Protein AF-K1SR88-F1 (afdb_monomer_lite)

InterPro domains:
  IPR001387 Cro/C1-type, helix-turn-helix domain [PF01381] (21-76)
  IPR001387 Cro/C1-type, helix-turn-helix domain [PS50943] (21-77)
  IPR001387 Cro/C1-type, helix-turn-helix domain [SM00530] (20-77)
  IPR001387 Cro/C1-type, helix-turn-helix domain [cd00093] (20-77)
  IPR010982 Lambda repressor-like, DNA-binding domain superfamily [G3DSA:1.10.260.40] (19-114)
  IPR010982 Lambda repressor-like, DNA-binding domain superfamily [SSF47413] (19-77)

Secondary structure (DSSP, 8-state):
----GGGBPPTTTHHHHHHHHHHHHHHTT--HHHHHHHTTTSS-HHHHHHHHTTSSPPBHHHHHHHHHHTT--HHHHHTS---HHHHHHHHHHHHHHHHHHHHS------------

Structure (mmCIF, N/CA/C/O backbone):
data_AF-K1SR88-F1
#
_entry.id   AF-K1SR88-F1
#
loop_
_atom_site.group_PDB
_atom_site.id
_atom_site.type_symbol
_atom_site.label_atom_id
_atom_site.label_alt_id
_atom_site.label_comp_id
_atom_site.label_asym_id
_atom_site.label_entity_id
_atom_site.label_seq_id
_atom_site.pdbx_PDB_ins_code
_atom_site.Cartn_x
_atom_site.Cartn_y
_atom_site.Cartn_z
_atom_site.occupancy
_atom_site.B_iso_or_equiv
_atom_site.auth_seq_id
_atom_site.auth_comp_id
_atom_site.auth_asym_id
_atom_site.auth_atom_id
_atom_site.pdbx_PDB_model_num
ATOM 1 N N . MET A 1 1 ? 14.318 15.497 2.032 1.00 41.75 1 MET A N 1
ATOM 2 C CA . MET A 1 1 ? 12.883 15.746 2.294 1.00 41.75 1 MET A CA 1
ATOM 3 C C . MET A 1 1 ? 12.485 14.915 3.514 1.00 41.75 1 MET A C 1
ATOM 5 O O . MET A 1 1 ? 12.510 13.696 3.427 1.00 41.75 1 MET A O 1
ATOM 9 N N . ARG A 1 2 ? 12.284 15.541 4.686 1.00 39.94 2 ARG A N 1
ATOM 10 C CA . ARG A 1 2 ? 11.869 14.852 5.926 1.00 39.94 2 ARG A CA 1
ATOM 11 C C . ARG A 1 2 ? 10.350 14.671 5.868 1.00 39.94 2 ARG A C 1
ATOM 13 O O . ARG A 1 2 ? 9.636 15.659 5.998 1.00 39.94 2 ARG A O 1
ATOM 20 N N . THR A 1 3 ? 9.866 13.451 5.653 1.00 47.28 3 THR A N 1
ATOM 21 C CA . THR A 1 3 ? 8.448 13.113 5.861 1.00 47.28 3 THR A CA 1
ATOM 22 C C . THR A 1 3 ? 8.110 13.366 7.329 1.00 47.28 3 THR A C 1
ATOM 24 O O . THR A 1 3 ? 8.827 12.892 8.216 1.00 47.28 3 THR A O 1
ATOM 27 N N . ARG A 1 4 ? 7.084 14.178 7.606 1.00 52.19 4 ARG A N 1
ATOM 28 C CA . ARG A 1 4 ? 6.694 14.496 8.986 1.00 52.19 4 ARG A CA 1
ATOM 29 C C . ARG A 1 4 ? 6.106 13.235 9.627 1.00 52.19 4 ARG A C 1
ATOM 31 O O . ARG A 1 4 ? 5.385 12.482 8.982 1.00 52.19 4 ARG A O 1
ATOM 38 N N . LYS A 1 5 ? 6.391 13.010 10.915 1.00 51.53 5 LYS A N 1
ATOM 39 C CA . LYS A 1 5 ? 5.950 11.828 11.691 1.00 51.53 5 LYS A CA 1
ATOM 40 C C . LYS A 1 5 ? 4.421 11.607 11.658 1.00 51.53 5 LYS A C 1
ATOM 42 O O . LYS A 1 5 ? 3.969 10.494 11.869 1.00 51.53 5 LYS A O 1
ATOM 47 N N . GLN A 1 6 ? 3.648 12.649 11.334 1.00 54.72 6 GLN A N 1
ATOM 48 C CA . GLN A 1 6 ? 2.185 12.639 11.186 1.00 54.72 6 GLN A CA 1
ATOM 49 C C . GLN A 1 6 ? 1.659 11.917 9.929 1.00 54.72 6 GLN A C 1
ATOM 51 O O . GLN A 1 6 ? 0.446 11.802 9.770 1.00 54.72 6 GLN A O 1
ATOM 56 N N . GLU A 1 7 ? 2.518 11.437 9.025 1.00 67.06 7 GLU A N 1
ATOM 57 C CA . GLU A 1 7 ? 2.109 10.828 7.745 1.00 67.06 7 GLU A CA 1
ATOM 58 C C . GLU A 1 7 ? 2.323 9.310 7.672 1.00 67.06 7 GLU A C 1
ATOM 60 O O . GLU A 1 7 ? 2.125 8.715 6.617 1.00 67.06 7 GLU A O 1
ATOM 65 N N . LEU A 1 8 ? 2.694 8.676 8.784 1.00 80.25 8 LEU A N 1
ATOM 66 C CA . LEU A 1 8 ? 2.945 7.237 8.868 1.00 80.25 8 LEU A CA 1
ATOM 67 C C . LEU A 1 8 ? 1.702 6.479 9.343 1.00 80.25 8 LEU A C 1
ATOM 69 O O . LEU A 1 8 ? 0.954 6.994 10.172 1.00 80.25 8 LEU A O 1
ATOM 73 N N . VAL A 1 9 ? 1.526 5.267 8.824 1.00 79.50 9 VAL A N 1
ATOM 74 C CA . VAL A 1 9 ? 0.544 4.280 9.287 1.00 79.50 9 VAL A CA 1
ATOM 75 C C . VAL A 1 9 ? 0.860 3.895 10.737 1.00 79.50 9 VAL A C 1
ATOM 77 O O . VAL A 1 9 ? 2.035 3.715 11.076 1.00 79.50 9 VAL A O 1
ATOM 80 N N . SER A 1 10 ? -0.175 3.805 11.577 1.00 78.06 10 SER A N 1
ATOM 81 C CA . SER A 1 10 ? -0.072 3.376 12.978 1.00 78.06 10 SER A CA 1
ATOM 82 C C . SER A 1 10 ? 0.458 1.945 13.084 1.00 78.06 10 SER A C 1
ATOM 84 O O . SER A 1 10 ? 0.251 1.136 12.178 1.00 78.06 10 SER A O 1
ATOM 86 N N . ASP A 1 11 ? 1.119 1.606 14.194 1.00 79.56 11 ASP A N 1
ATOM 87 C CA . ASP A 1 11 ? 1.628 0.245 14.406 1.00 79.56 11 ASP A CA 1
ATOM 88 C C . ASP A 1 11 ? 0.494 -0.805 14.459 1.00 79.56 11 ASP A C 1
ATOM 90 O O . ASP A 1 11 ? 0.722 -1.939 14.044 1.00 79.56 11 ASP A O 1
ATOM 94 N N . ASP A 1 12 ? -0.732 -0.422 14.835 1.00 78.19 12 ASP A N 1
ATOM 95 C CA . ASP A 1 12 ? -1.923 -1.289 14.810 1.00 78.19 12 ASP A CA 1
ATOM 96 C C . ASP A 1 12 ? -2.390 -1.650 13.389 1.00 78.19 12 ASP A C 1
ATOM 98 O O . ASP A 1 12 ? -2.763 -2.789 13.114 1.00 78.19 12 ASP A O 1
ATOM 102 N N . LEU A 1 13 ? -2.311 -0.705 12.447 1.00 78.94 13 LEU A N 1
ATOM 103 C CA . LEU A 1 13 ? -2.718 -0.901 11.046 1.00 78.94 13 LEU A CA 1
ATOM 104 C C . LEU A 1 13 ? -1.621 -1.542 10.192 1.00 78.94 13 LEU A C 1
ATOM 106 O O . LEU A 1 13 ? -1.870 -2.108 9.127 1.00 78.94 13 LEU A O 1
ATOM 110 N N . LYS A 1 14 ? -0.382 -1.455 10.660 1.00 83.50 14 LYS A N 1
ATOM 111 C CA . LYS A 1 14 ? 0.811 -1.981 10.006 1.00 83.50 14 LYS A CA 1
ATOM 112 C C . LYS A 1 14 ? 0.713 -3.455 9.583 1.00 83.50 14 LYS A C 1
ATOM 114 O O . LYS A 1 14 ? 1.019 -3.703 8.415 1.00 83.50 14 LYS A O 1
ATOM 119 N N . PRO A 1 15 ? 0.300 -4.419 10.439 1.00 83.56 15 PRO A N 1
ATOM 120 C CA . PRO A 1 15 ? 0.170 -5.823 10.037 1.00 83.56 15 PRO A CA 1
ATOM 121 C C . PRO A 1 15 ? -0.848 -6.032 8.906 1.00 83.56 15 PRO A C 1
ATOM 123 O O . PRO A 1 15 ? -0.646 -6.873 8.031 1.00 83.56 15 PRO A O 1
ATOM 126 N N . PHE A 1 16 ? -1.917 -5.238 8.877 1.00 83.38 16 PHE A N 1
ATOM 127 C CA . PHE A 1 16 ? -2.933 -5.319 7.828 1.00 83.38 16 PHE A CA 1
ATOM 128 C C . PHE A 1 16 ? -2.419 -4.738 6.519 1.00 83.38 16 PHE A C 1
ATOM 130 O O . PHE A 1 16 ? -2.484 -5.386 5.478 1.00 83.38 16 PHE A O 1
ATOM 137 N N . VAL A 1 17 ? -1.819 -3.548 6.576 1.00 83.38 17 VAL A N 1
ATOM 138 C CA . VAL A 1 17 ? -1.243 -2.894 5.400 1.00 83.38 17 VAL A CA 1
ATOM 139 C C . VAL A 1 17 ? -0.136 -3.748 4.779 1.00 83.38 17 VAL A C 1
ATOM 141 O O . VAL A 1 17 ? -0.097 -3.896 3.558 1.00 83.38 17 VAL A O 1
ATOM 144 N N . CYS A 1 18 ? 0.755 -4.340 5.582 1.00 87.44 18 CYS A N 1
ATOM 145 C CA . CYS A 1 18 ? 1.791 -5.216 5.038 1.00 87.44 18 CYS A CA 1
ATOM 146 C C . CYS A 1 18 ? 1.203 -6.495 4.425 1.00 87.44 18 CYS A C 1
ATOM 148 O O . CYS A 1 18 ? 1.680 -6.928 3.375 1.00 87.44 18 CYS A O 1
ATOM 150 N N . GLY A 1 19 ? 0.145 -7.050 5.031 1.00 86.06 19 GLY A N 1
ATOM 151 C CA . GLY A 1 19 ? -0.610 -8.176 4.484 1.00 86.06 19 GLY A CA 1
ATOM 152 C C . GLY A 1 19 ? -1.214 -7.854 3.119 1.00 86.06 19 GLY A C 1
ATOM 153 O O . GLY A 1 19 ? -0.969 -8.583 2.164 1.00 86.06 19 GLY A O 1
ATOM 154 N N . ILE A 1 20 ? -1.894 -6.710 2.999 1.00 85.62 20 ILE A N 1
ATOM 155 C CA . ILE A 1 20 ? -2.485 -6.231 1.742 1.00 85.62 20 ILE A CA 1
ATOM 156 C C . ILE A 1 20 ? -1.408 -6.060 0.670 1.00 85.62 20 ILE A C 1
ATOM 158 O O . ILE A 1 20 ? -1.539 -6.595 -0.426 1.00 85.62 20 ILE A O 1
ATOM 162 N N . ILE A 1 21 ? -0.307 -5.358 0.961 1.00 84.56 21 ILE A N 1
ATOM 163 C CA . ILE A 1 21 ? 0.758 -5.149 -0.036 1.00 84.56 21 ILE A CA 1
ATOM 164 C C . ILE A 1 21 ? 1.281 -6.491 -0.554 1.00 84.56 21 ILE A C 1
ATOM 166 O O . ILE A 1 21 ? 1.455 -6.650 -1.763 1.00 84.56 21 ILE A O 1
ATOM 170 N N . LYS A 1 22 ? 1.509 -7.450 0.348 1.00 87.19 22 LYS A N 1
ATOM 171 C CA . LYS A 1 22 ? 2.002 -8.776 -0.01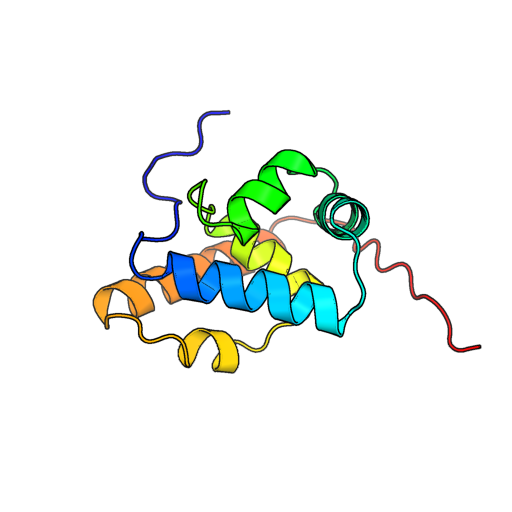1 1.00 87.19 22 LYS A CA 1
ATOM 172 C C . LYS A 1 22 ? 0.978 -9.553 -0.841 1.00 87.19 22 LYS A C 1
ATOM 174 O O . LYS A 1 22 ? 1.324 -10.026 -1.919 1.00 87.19 22 LYS A O 1
ATOM 179 N N . GLU A 1 23 ? -0.269 -9.627 -0.384 1.00 88.06 23 GLU A N 1
ATOM 180 C CA . GLU A 1 23 ? -1.346 -10.352 -1.063 1.00 88.06 23 GLU A CA 1
ATOM 181 C C . GLU A 1 23 ? -1.566 -9.817 -2.480 1.00 88.06 23 GLU A C 1
ATOM 183 O O . GLU A 1 23 ? -1.595 -10.581 -3.443 1.00 88.06 23 GLU A O 1
ATOM 188 N N . TYR A 1 24 ? -1.638 -8.496 -2.638 1.00 85.88 24 TYR A N 1
ATOM 189 C CA . TYR A 1 24 ? -1.809 -7.869 -3.944 1.00 85.88 24 TYR A CA 1
ATOM 190 C C . TYR A 1 24 ? -0.571 -8.033 -4.830 1.00 85.88 24 TYR A C 1
ATOM 192 O O . TYR A 1 24 ? -0.702 -8.285 -6.030 1.00 85.88 24 TYR A O 1
ATOM 200 N N . ARG A 1 25 ? 0.639 -7.969 -4.261 1.00 85.50 25 ARG A N 1
ATOM 201 C CA . ARG A 1 25 ? 1.873 -8.245 -5.004 1.00 85.50 25 ARG A CA 1
ATOM 202 C C . ARG A 1 25 ? 1.893 -9.674 -5.546 1.00 85.50 25 ARG A C 1
ATOM 204 O O . ARG A 1 25 ? 2.252 -9.863 -6.707 1.00 85.50 25 ARG A O 1
ATOM 211 N N . GLU A 1 26 ? 1.504 -10.654 -4.734 1.00 86.25 26 GLU A N 1
ATOM 212 C CA . GLU A 1 26 ? 1.405 -12.062 -5.137 1.00 86.25 26 GLU A CA 1
ATOM 213 C C . GLU A 1 26 ? 0.283 -12.264 -6.165 1.00 86.25 26 GLU A C 1
ATOM 215 O O . GLU A 1 26 ? 0.505 -12.890 -7.200 1.00 86.25 26 GLU A O 1
ATOM 220 N N . LYS A 1 27 ? -0.882 -11.639 -5.958 1.00 87.12 27 LYS A N 1
ATOM 221 C CA . LYS A 1 27 ? -2.043 -11.713 -6.858 1.00 87.12 27 LYS A CA 1
ATOM 222 C C . LYS A 1 27 ? -1.755 -11.177 -8.260 1.00 87.12 27 LYS A C 1
ATOM 224 O O . LYS A 1 27 ? -2.174 -11.780 -9.243 1.00 87.12 27 LYS A O 1
ATOM 229 N N . TYR A 1 28 ? -1.037 -10.061 -8.361 1.00 83.44 28 TYR A N 1
ATOM 230 C CA . TYR A 1 28 ? -0.636 -9.478 -9.645 1.00 83.44 28 TYR A CA 1
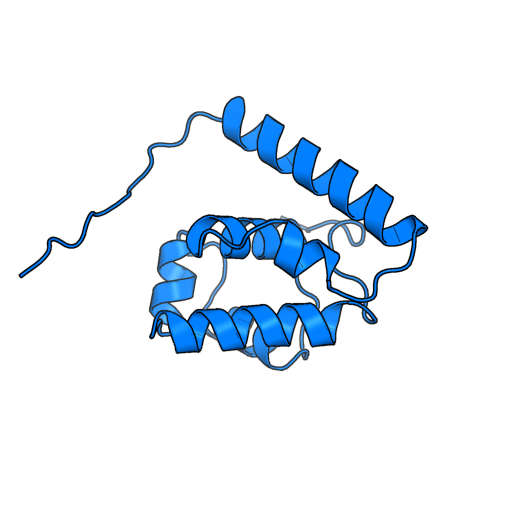ATOM 231 C C . TYR A 1 28 ? 0.715 -10.006 -10.155 1.00 83.44 28 TYR A C 1
ATOM 233 O O . TYR A 1 28 ? 1.168 -9.599 -11.225 1.00 83.44 28 TYR A O 1
ATOM 241 N N . ASN A 1 29 ? 1.359 -10.912 -9.413 1.00 86.56 29 ASN A N 1
ATOM 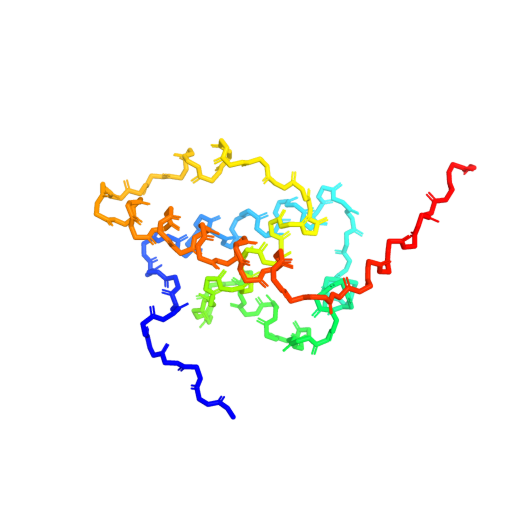242 C CA . ASN A 1 29 ? 2.674 -11.479 -9.708 1.00 86.56 29 ASN A CA 1
ATOM 243 C C . ASN A 1 29 ? 3.773 -10.413 -9.922 1.00 86.56 29 ASN A C 1
ATOM 245 O O . ASN A 1 29 ? 4.654 -10.549 -10.774 1.00 86.56 29 ASN A O 1
ATOM 249 N N . TYR A 1 30 ? 3.709 -9.320 -9.154 1.00 83.31 30 TYR A N 1
ATOM 250 C CA . TYR A 1 30 ? 4.674 -8.223 -9.218 1.00 83.31 30 TYR A CA 1
ATOM 251 C C . TYR A 1 30 ? 5.947 -8.571 -8.437 1.00 83.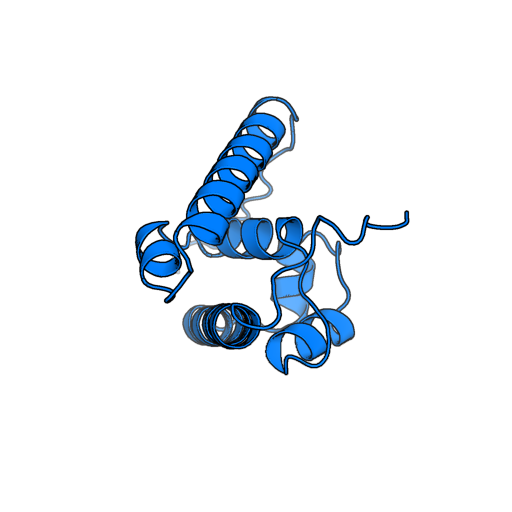31 30 TYR A C 1
ATOM 253 O O . TYR A 1 30 ? 5.912 -8.994 -7.276 1.00 83.31 30 TYR A O 1
ATOM 261 N N . SER A 1 31 ? 7.115 -8.316 -9.028 1.00 86.62 31 SER A N 1
ATOM 262 C CA . SER A 1 31 ? 8.348 -8.289 -8.242 1.00 86.62 31 SER A CA 1
ATOM 263 C C . SER A 1 31 ? 8.425 -7.000 -7.414 1.00 86.62 31 SER A C 1
ATOM 265 O O . SER A 1 31 ? 7.794 -5.988 -7.729 1.00 86.62 31 SER A O 1
ATOM 267 N N . LEU A 1 32 ? 9.250 -6.993 -6.364 1.00 84.25 32 LEU A N 1
ATOM 268 C CA . LEU A 1 32 ? 9.529 -5.768 -5.603 1.00 84.25 32 LEU A CA 1
ATOM 269 C C . LEU A 1 32 ? 10.090 -4.641 -6.486 1.00 84.25 32 LEU A C 1
ATOM 271 O O . LEU A 1 32 ? 9.888 -3.465 -6.193 1.00 84.25 32 LEU A O 1
ATOM 275 N N . GLU A 1 33 ? 10.800 -4.986 -7.561 1.00 84.81 33 GLU A N 1
ATOM 276 C CA . GLU A 1 33 ? 11.309 -4.007 -8.524 1.00 84.81 33 GLU A CA 1
ATOM 277 C C . GLU A 1 33 ? 10.207 -3.469 -9.432 1.00 84.81 33 GLU A C 1
ATOM 279 O O . GLU A 1 33 ? 10.204 -2.278 -9.738 1.00 84.81 33 GLU A O 1
ATOM 284 N N . ASP A 1 34 ? 9.248 -4.308 -9.825 1.00 85.94 34 ASP A N 1
ATOM 285 C CA . ASP A 1 34 ? 8.075 -3.863 -10.578 1.00 85.94 34 ASP A CA 1
ATOM 286 C C . 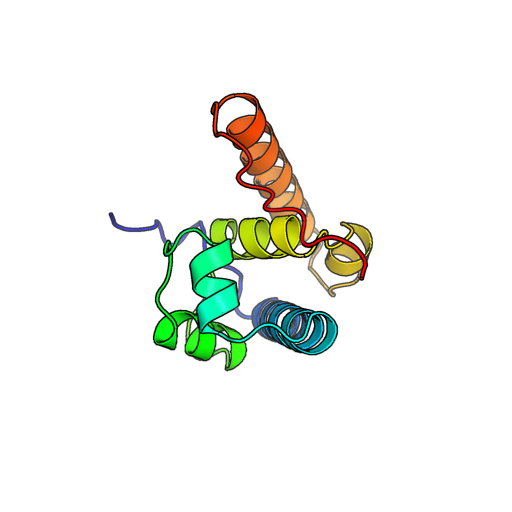ASP A 1 34 ? 7.201 -2.942 -9.733 1.00 85.94 34 ASP A C 1
ATOM 288 O O . ASP A 1 34 ? 6.753 -1.911 -10.231 1.00 85.94 34 ASP A O 1
ATOM 292 N N . LEU A 1 35 ? 7.031 -3.250 -8.443 1.00 84.44 35 LEU A N 1
ATOM 293 C CA . LEU A 1 35 ? 6.321 -2.381 -7.508 1.00 84.44 35 LEU A CA 1
ATOM 294 C C . LEU A 1 35 ? 7.049 -1.042 -7.331 1.00 84.44 35 LEU A C 1
ATOM 296 O O . LEU A 1 35 ? 6.429 0.016 -7.416 1.00 84.44 35 LEU A O 1
ATOM 300 N N . ALA A 1 36 ? 8.376 -1.064 -7.160 1.00 84.88 36 ALA A N 1
ATOM 301 C CA . ALA A 1 36 ? 9.179 0.157 -7.104 1.00 84.88 36 ALA A CA 1
ATOM 302 C C . ALA A 1 36 ? 9.034 0.990 -8.384 1.00 84.88 36 ALA A C 1
ATOM 304 O O . ALA A 1 36 ? 8.897 2.211 -8.314 1.00 84.88 36 ALA A O 1
ATOM 305 N N . ARG A 1 37 ? 9.021 0.338 -9.552 1.00 84.38 37 ARG A N 1
ATOM 306 C CA . ARG A 1 37 ? 8.842 0.995 -10.850 1.00 84.38 37 ARG A CA 1
ATOM 307 C C . ARG A 1 37 ? 7.437 1.569 -11.018 1.00 84.38 37 ARG A C 1
ATOM 309 O O . ARG A 1 37 ? 7.311 2.678 -11.527 1.00 84.38 37 ARG A O 1
ATOM 316 N N . ALA A 1 38 ? 6.404 0.854 -10.578 1.00 82.81 38 ALA A N 1
ATOM 317 C CA . ALA A 1 38 ? 5.020 1.326 -10.601 1.00 82.81 38 ALA A CA 1
ATOM 318 C C . ALA A 1 38 ? 4.839 2.556 -9.702 1.00 82.81 38 ALA A C 1
ATOM 320 O O . ALA A 1 38 ? 4.199 3.526 -10.094 1.00 82.81 38 ALA A O 1
ATOM 321 N N . LEU A 1 39 ? 5.539 2.581 -8.566 1.00 82.56 39 LEU A N 1
ATOM 322 C CA . LEU A 1 39 ? 5.676 3.752 -7.698 1.00 82.56 39 LEU A CA 1
ATOM 323 C C . LEU A 1 39 ? 6.630 4.824 -8.254 1.00 82.56 39 LEU A C 1
ATOM 325 O O . LEU A 1 39 ? 7.026 5.731 -7.524 1.00 82.56 39 LEU A O 1
ATOM 329 N N . ASN A 1 40 ? 7.035 4.736 -9.523 1.00 80.75 40 ASN A N 1
ATOM 330 C CA . ASN A 1 40 ? 7.939 5.671 -10.193 1.00 80.75 40 ASN A CA 1
ATOM 331 C C . ASN A 1 40 ? 9.271 5.874 -9.445 1.00 80.75 40 ASN A C 1
ATOM 333 O O . ASN A 1 40 ? 9.760 6.991 -9.284 1.00 80.75 40 ASN A O 1
ATOM 337 N N . TYR A 1 41 ? 9.818 4.783 -8.904 1.00 78.56 41 TYR A N 1
ATOM 338 C CA . TYR A 1 41 ? 11.034 4.750 -8.089 1.00 78.56 41 TYR A CA 1
ATOM 339 C C . TYR A 1 41 ? 11.012 5.697 -6.875 1.00 78.56 41 TYR A C 1
ATOM 341 O O . TYR A 1 41 ? 12.064 6.039 -6.332 1.00 78.56 41 TYR A O 1
ATOM 349 N N . LYS A 1 42 ? 9.820 6.070 -6.373 1.00 73.56 42 LYS A N 1
ATOM 350 C CA . LYS A 1 42 ? 9.670 6.844 -5.125 1.00 73.56 42 LYS A CA 1
ATOM 351 C C . LYS A 1 42 ? 10.356 6.158 -3.937 1.00 73.56 42 LYS A C 1
ATOM 353 O O . LYS A 1 42 ? 10.805 6.837 -3.008 1.00 73.56 42 LYS A O 1
ATOM 358 N N . LYS A 1 43 ? 10.399 4.819 -3.931 1.00 80.12 43 LYS A N 1
ATOM 359 C CA . LYS A 1 43 ? 11.018 3.986 -2.890 1.00 80.12 43 LYS A CA 1
ATOM 360 C C . LYS A 1 43 ? 11.830 2.857 -3.508 1.00 80.12 43 LYS A C 1
ATOM 362 O O . LYS A 1 43 ? 11.529 2.379 -4.596 1.00 80.12 43 LYS A O 1
ATOM 367 N N . ASN A 1 44 ? 12.867 2.443 -2.785 1.00 80.81 44 ASN A N 1
ATOM 368 C CA . ASN A 1 44 ? 13.798 1.419 -3.239 1.00 80.81 44 ASN A CA 1
ATOM 369 C C . ASN A 1 44 ? 13.291 0.011 -2.880 1.00 80.81 44 ASN A C 1
ATOM 371 O O . ASN A 1 44 ? 12.580 -0.148 -1.884 1.00 80.81 44 ASN A O 1
ATOM 375 N N . ARG A 1 45 ? 13.712 -1.021 -3.626 1.00 83.56 45 ARG A N 1
ATOM 376 C CA . ARG A 1 45 ? 13.323 -2.429 -3.386 1.00 83.56 45 ARG A CA 1
ATOM 377 C C . ARG A 1 45 ? 13.508 -2.856 -1.926 1.00 83.56 45 ARG A C 1
ATOM 379 O O . ARG A 1 45 ? 12.626 -3.477 -1.343 1.00 83.56 45 ARG A O 1
ATOM 386 N N . GLN A 1 46 ? 14.647 -2.512 -1.322 1.00 85.00 46 GLN A N 1
ATOM 387 C CA . GLN A 1 46 ? 14.924 -2.840 0.081 1.00 85.00 46 GLN A CA 1
ATOM 388 C C . GLN A 1 46 ? 13.925 -2.186 1.042 1.00 85.00 46 GLN A C 1
ATOM 390 O O . GLN A 1 46 ? 13.560 -2.781 2.050 1.00 85.00 46 GLN A O 1
ATOM 395 N N . THR A 1 47 ? 13.484 -0.963 0.747 1.00 84.50 47 THR A N 1
ATOM 396 C CA . THR A 1 47 ? 12.495 -0.258 1.564 1.00 84.50 47 THR A CA 1
ATOM 397 C C . THR A 1 47 ? 11.128 -0.927 1.457 1.00 84.50 47 THR A C 1
ATOM 399 O O . THR A 1 47 ? 10.488 -1.125 2.481 1.00 84.50 47 THR A O 1
ATOM 402 N N . LEU A 1 48 ? 10.720 -1.334 0.249 1.00 85.50 48 LEU A N 1
ATOM 403 C CA . LEU A 1 48 ? 9.471 -2.073 0.029 1.00 85.50 48 LEU A CA 1
ATOM 404 C C . LEU A 1 48 ? 9.467 -3.414 0.766 1.00 85.50 48 LEU A C 1
ATOM 406 O O . LEU A 1 48 ? 8.497 -3.731 1.440 1.00 85.50 48 LEU A O 1
ATOM 410 N N . HIS A 1 49 ? 10.584 -4.143 0.738 1.00 86.31 49 HIS A N 1
ATOM 411 C CA . HIS A 1 49 ? 10.717 -5.366 1.526 1.00 86.31 49 HIS A CA 1
ATOM 412 C C . HIS A 1 49 ? 10.542 -5.096 3.029 1.00 86.31 49 HIS A C 1
ATOM 414 O O . HIS A 1 49 ? 9.847 -5.837 3.709 1.00 86.31 49 HIS A O 1
ATOM 420 N N . LYS A 1 50 ? 11.128 -4.012 3.560 1.00 86.75 50 LYS A N 1
ATOM 421 C CA . LYS A 1 50 ? 10.947 -3.627 4.973 1.00 86.75 50 LYS A CA 1
ATOM 422 C C . LYS A 1 50 ? 9.504 -3.247 5.316 1.00 86.75 50 LYS A C 1
ATOM 424 O O . LYS A 1 50 ? 9.120 -3.369 6.477 1.00 86.75 50 LYS A O 1
ATOM 429 N N . TYR A 1 51 ? 8.744 -2.750 4.341 1.00 85.19 51 TYR A N 1
ATOM 430 C CA . TYR A 1 51 ? 7.316 -2.487 4.487 1.00 85.19 51 TYR A CA 1
ATOM 431 C C . TYR A 1 51 ? 6.523 -3.795 4.552 1.00 85.19 51 TYR A C 1
ATOM 433 O O . TYR A 1 51 ? 5.735 -3.963 5.475 1.00 85.19 51 TYR A O 1
ATOM 441 N N . GLU A 1 52 ? 6.791 -4.747 3.653 1.00 82.06 52 GLU A N 1
ATOM 442 C CA . GLU A 1 52 ? 6.167 -6.080 3.689 1.00 82.06 52 GLU A CA 1
ATOM 443 C C . GLU A 1 52 ? 6.496 -6.851 4.973 1.00 82.06 52 GLU A C 1
ATOM 445 O O . GLU A 1 52 ? 5.640 -7.543 5.511 1.00 82.06 52 GLU A O 1
ATOM 450 N N . THR A 1 53 ? 7.717 -6.723 5.500 1.00 83.81 53 THR A N 1
ATOM 451 C CA . THR A 1 53 ? 8.110 -7.390 6.751 1.00 83.81 53 THR A CA 1
ATOM 452 C C . THR A 1 53 ? 7.687 -6.636 8.012 1.00 83.81 53 THR A C 1
ATOM 454 O O . THR A 1 53 ? 8.015 -7.076 9.111 1.00 83.81 53 THR A O 1
ATOM 457 N N . GLY A 1 54 ? 7.040 -5.470 7.892 1.00 80.31 54 GLY A N 1
ATOM 458 C CA . GLY A 1 54 ? 6.666 -4.643 9.043 1.00 80.31 54 GLY A CA 1
ATOM 459 C C . GLY A 1 54 ? 7.866 -4.118 9.847 1.00 80.31 54 GLY A C 1
ATOM 460 O O . GLY A 1 54 ? 7.727 -3.687 10.989 1.00 80.31 54 GLY A O 1
ATOM 461 N N . THR A 1 55 ? 9.073 -4.131 9.280 1.00 83.38 55 THR A N 1
ATOM 462 C CA . THR A 1 55 ? 10.274 -3.599 9.946 1.00 83.38 55 THR A CA 1
ATOM 463 C C . THR A 1 55 ? 10.319 -2.072 9.879 1.00 83.38 55 THR A C 1
ATOM 465 O O . THR A 1 55 ? 10.946 -1.428 10.716 1.00 83.38 55 THR A O 1
ATOM 468 N N . LEU A 1 56 ? 9.656 -1.475 8.884 1.00 83.12 56 LEU A N 1
ATOM 469 C CA . LEU A 1 56 ? 9.604 -0.030 8.680 1.00 83.12 56 LEU A CA 1
ATOM 470 C C . LEU A 1 56 ? 8.153 0.456 8.608 1.00 83.12 56 LEU A C 1
ATOM 472 O O . LEU A 1 56 ? 7.325 -0.166 7.949 1.00 83.12 56 LEU A O 1
ATOM 476 N N . ASN A 1 57 ? 7.863 1.593 9.244 1.00 80.00 57 ASN A N 1
ATOM 477 C CA . ASN A 1 57 ? 6.542 2.216 9.170 1.00 80.00 57 ASN A CA 1
ATOM 478 C C . ASN A 1 57 ? 6.287 2.793 7.774 1.00 80.00 57 ASN A C 1
ATOM 480 O O . ASN A 1 57 ? 7.136 3.485 7.198 1.00 80.00 57 ASN A O 1
ATOM 484 N N . ILE A 1 58 ? 5.113 2.478 7.233 1.00 83.69 58 ILE A N 1
ATOM 485 C CA . ILE A 1 58 ? 4.716 2.805 5.864 1.00 83.69 58 ILE A CA 1
ATOM 486 C C . ILE A 1 58 ? 4.072 4.195 5.867 1.00 83.69 58 ILE A C 1
ATOM 488 O O . ILE A 1 58 ? 3.208 4.454 6.699 1.00 83.69 58 ILE A O 1
ATOM 492 N N . PRO A 1 59 ? 4.468 5.122 4.979 1.00 84.19 59 PRO A N 1
ATOM 493 C CA . PRO A 1 59 ? 3.747 6.378 4.805 1.00 84.19 59 PRO A CA 1
ATOM 494 C C . PRO A 1 59 ? 2.381 6.135 4.159 1.00 84.19 59 PRO A C 1
ATOM 496 O O . PRO A 1 59 ? 2.301 5.384 3.187 1.00 84.19 59 PRO A O 1
ATOM 499 N N . TYR A 1 60 ? 1.342 6.841 4.612 1.00 79.50 60 TYR A N 1
ATOM 500 C CA . TYR A 1 60 ? 0.010 6.779 3.999 1.00 79.50 60 TYR A CA 1
ATOM 501 C C . TYR A 1 60 ? 0.045 7.112 2.504 1.00 79.50 60 TYR A C 1
ATOM 503 O O . TYR A 1 60 ? -0.598 6.426 1.725 1.00 79.50 60 TYR A O 1
ATOM 511 N N . GLU A 1 61 ? 0.851 8.092 2.081 1.00 78.50 61 GLU A N 1
ATOM 512 C CA . GLU A 1 61 ? 1.023 8.419 0.655 1.00 78.50 61 GLU A CA 1
ATOM 513 C C . GLU A 1 61 ? 1.471 7.209 -0.175 1.00 78.50 61 GLU A C 1
ATOM 515 O O . GLU A 1 61 ? 0.928 6.959 -1.244 1.00 78.50 61 GLU A O 1
ATOM 520 N N . ILE A 1 62 ? 2.434 6.429 0.333 1.00 82.75 62 ILE A N 1
ATOM 521 C CA . ILE A 1 62 ? 2.934 5.240 -0.368 1.00 82.75 62 ILE A CA 1
ATOM 522 C C . ILE A 1 62 ? 1.877 4.144 -0.367 1.00 82.75 62 ILE A C 1
ATOM 524 O O . ILE A 1 62 ? 1.704 3.477 -1.379 1.00 82.75 62 ILE A O 1
ATOM 528 N N . PHE A 1 63 ? 1.166 3.960 0.745 1.00 83.56 63 PHE A N 1
ATOM 529 C CA . PHE A 1 63 ? 0.075 2.995 0.794 1.00 83.56 63 PHE A CA 1
ATOM 530 C C . PHE A 1 63 ? -1.028 3.339 -0.213 1.00 83.56 63 PHE A C 1
ATOM 532 O O . PHE A 1 63 ? -1.460 2.462 -0.952 1.00 83.56 63 PHE A O 1
ATOM 539 N N . PHE A 1 64 ? -1.419 4.611 -0.305 1.00 81.56 64 PHE A N 1
ATOM 540 C CA . PHE A 1 64 ? -2.403 5.068 -1.281 1.00 81.56 64 PHE A CA 1
ATOM 541 C C . PHE A 1 64 ? -1.911 4.938 -2.717 1.00 81.56 64 PHE A C 1
ATOM 543 O O . PHE A 1 64 ? -2.674 4.475 -3.554 1.00 81.56 64 PHE A O 1
ATOM 550 N N . ASP A 1 65 ? -0.649 5.272 -3.001 1.00 82.88 65 ASP A N 1
ATOM 551 C CA . ASP A 1 65 ? -0.074 5.037 -4.328 1.00 82.88 65 ASP A CA 1
ATOM 552 C C . ASP A 1 65 ? -0.157 3.540 -4.695 1.00 82.88 65 ASP A C 1
ATOM 554 O O . ASP A 1 65 ? -0.524 3.190 -5.813 1.00 82.88 65 ASP A O 1
ATOM 558 N N . ILE A 1 66 ? 0.171 2.639 -3.758 1.00 83.38 66 ILE A N 1
ATOM 559 C CA . ILE A 1 66 ? 0.088 1.186 -3.970 1.00 83.38 66 ILE A CA 1
ATOM 560 C C . ILE A 1 66 ? -1.366 0.752 -4.198 1.00 83.38 66 ILE A C 1
ATOM 562 O O . ILE A 1 66 ? -1.637 -0.019 -5.120 1.00 83.38 66 ILE A O 1
ATOM 566 N N . ALA A 1 67 ? -2.294 1.259 -3.384 1.00 82.81 67 ALA A N 1
ATOM 567 C CA . ALA A 1 67 ? -3.718 0.983 -3.517 1.00 82.81 67 ALA A CA 1
ATOM 568 C C . ALA A 1 67 ? -4.260 1.451 -4.876 1.00 82.81 67 ALA A C 1
ATOM 570 O O . ALA A 1 67 ? -5.000 0.717 -5.521 1.00 82.81 67 ALA A O 1
ATOM 571 N N . GLU A 1 68 ? -3.833 2.619 -5.354 1.00 82.56 68 GLU A N 1
ATOM 572 C CA . GLU A 1 68 ? -4.196 3.149 -6.669 1.00 82.56 68 GLU A CA 1
ATOM 573 C C . GLU A 1 68 ? -3.611 2.298 -7.809 1.00 82.56 68 GLU A C 1
ATOM 575 O O . GLU A 1 68 ? -4.329 1.934 -8.738 1.00 82.56 68 GLU A O 1
ATOM 580 N N . ILE A 1 69 ? -2.333 1.904 -7.713 1.00 83.56 69 ILE A N 1
ATOM 581 C CA . ILE A 1 69 ? -1.659 1.049 -8.709 1.00 83.56 69 ILE A CA 1
ATOM 582 C C . ILE A 1 69 ? -2.371 -0.294 -8.868 1.00 83.56 69 ILE A C 1
ATOM 584 O O . ILE A 1 69 ? -2.571 -0.760 -9.990 1.00 83.56 69 ILE A O 1
ATOM 588 N N . PHE A 1 70 ? -2.730 -0.927 -7.752 1.00 81.56 70 PHE A N 1
ATOM 589 C CA . PHE A 1 70 ? -3.402 -2.225 -7.752 1.00 81.56 70 PHE A CA 1
ATOM 590 C C . PHE A 1 70 ? -4.928 -2.125 -7.861 1.00 81.56 70 PHE A C 1
ATOM 592 O O . PHE A 1 70 ? -5.597 -3.162 -7.897 1.00 81.56 70 PHE A O 1
ATOM 599 N N . ASN A 1 71 ? -5.460 -0.900 -7.938 1.00 81.69 71 ASN A N 1
ATOM 600 C CA . ASN A 1 71 ? -6.886 -0.591 -7.964 1.00 81.69 71 ASN A CA 1
ATOM 601 C C . ASN A 1 71 ? -7.649 -1.288 -6.818 1.00 81.69 71 ASN A C 1
ATOM 603 O O . ASN A 1 71 ? -8.650 -1.975 -7.021 1.00 81.69 71 ASN A O 1
ATOM 607 N N . ILE A 1 72 ? -7.102 -1.173 -5.605 1.00 80.44 72 ILE A N 1
ATOM 608 C CA . ILE A 1 72 ? -7.670 -1.730 -4.377 1.00 80.44 72 ILE A CA 1
ATOM 609 C C . ILE A 1 72 ? -8.926 -0.935 -4.030 1.00 80.44 72 ILE A C 1
ATOM 611 O O . ILE A 1 72 ? -8.861 0.271 -3.788 1.00 80.44 72 ILE A O 1
ATOM 615 N N . SER A 1 73 ? -10.071 -1.616 -3.993 1.00 75.38 73 SER A N 1
ATOM 616 C CA . SER A 1 73 ? -11.340 -1.013 -3.592 1.00 75.38 73 SER A CA 1
ATOM 617 C C . SER A 1 73 ? -11.268 -0.508 -2.154 1.00 75.38 73 SER A C 1
ATOM 619 O O . SER A 1 73 ? -10.723 -1.181 -1.277 1.00 75.38 73 SER A O 1
ATOM 621 N N . SER A 1 74 ? -11.874 0.653 -1.894 1.00 72.06 74 SER A N 1
ATOM 622 C CA . SER A 1 74 ? -11.956 1.219 -0.544 1.00 72.06 74 SER A CA 1
ATOM 623 C C . SER A 1 74 ? -12.610 0.268 0.457 1.00 72.06 74 SER A C 1
ATOM 625 O O . SER A 1 74 ? -12.270 0.329 1.629 1.00 72.06 74 SER A O 1
ATOM 627 N N . ASP A 1 75 ? -13.487 -0.633 0.011 1.00 73.06 75 ASP A N 1
ATOM 628 C CA . ASP A 1 75 ? -14.108 -1.671 0.837 1.00 73.06 75 ASP A CA 1
ATOM 629 C C . ASP A 1 75 ? -13.082 -2.598 1.498 1.00 73.06 75 ASP A C 1
ATOM 631 O O . ASP A 1 75 ? -13.180 -2.852 2.690 1.00 73.06 75 ASP A O 1
ATOM 635 N N . VAL A 1 76 ? -12.042 -3.023 0.769 1.00 75.44 76 VAL A N 1
ATOM 636 C CA . VAL A 1 76 ? -10.972 -3.882 1.321 1.00 75.44 76 VAL A CA 1
ATOM 637 C C . VAL A 1 76 ? -10.186 -3.144 2.401 1.00 75.44 76 VAL A C 1
ATOM 639 O O . VAL A 1 76 ? -9.711 -3.736 3.363 1.00 75.44 76 VAL A O 1
ATOM 642 N N . ILE A 1 77 ? -10.056 -1.827 2.251 1.00 73.12 77 ILE A N 1
ATOM 643 C CA . ILE A 1 77 ? -9.358 -0.989 3.221 1.00 73.12 77 ILE A CA 1
ATOM 644 C C . ILE A 1 77 ? -10.251 -0.696 4.438 1.00 73.12 77 ILE A C 1
ATOM 646 O O . ILE A 1 77 ? -9.744 -0.617 5.552 1.00 73.12 77 ILE A O 1
ATOM 650 N N . LYS A 1 78 ? -11.569 -0.569 4.242 1.00 71.19 78 LYS A N 1
ATOM 651 C CA . LYS A 1 78 ? -12.567 -0.409 5.315 1.00 71.19 78 LYS A CA 1
ATOM 652 C C . LYS A 1 78 ? -12.783 -1.686 6.128 1.00 71.19 78 LYS A C 1
ATOM 654 O O . LYS A 1 78 ? -13.204 -1.599 7.272 1.00 71.19 78 LYS A O 1
ATOM 659 N N . ASP A 1 79 ? -12.482 -2.847 5.552 1.00 75.69 79 ASP A N 1
ATOM 660 C CA . ASP A 1 79 ? -12.533 -4.139 6.248 1.00 75.69 79 ASP A CA 1
ATOM 661 C C . ASP A 1 79 ? -11.398 -4.304 7.276 1.00 75.69 79 ASP A C 1
ATOM 663 O O . ASP A 1 79 ? -11.485 -5.118 8.195 1.00 75.69 79 ASP A O 1
ATOM 667 N N . ILE A 1 80 ? -10.337 -3.492 7.170 1.00 78.50 80 ILE A N 1
ATOM 668 C CA . ILE A 1 80 ? -9.275 -3.453 8.175 1.00 78.50 80 ILE A CA 1
ATOM 669 C C . ILE A 1 80 ? -9.903 -3.036 9.514 1.00 78.50 80 ILE A C 1
ATOM 671 O O . ILE A 1 80 ? -10.614 -2.032 9.557 1.00 78.50 80 ILE A O 1
ATOM 675 N N . PRO A 1 81 ? -9.634 -3.744 10.626 1.00 71.31 81 PRO A N 1
ATOM 676 C CA . PRO A 1 81 ? -10.133 -3.348 11.936 1.00 71.31 81 PRO A CA 1
ATOM 677 C C . PRO A 1 81 ? -9.407 -2.078 12.398 1.00 71.31 81 PRO A C 1
ATOM 679 O O . PRO A 1 81 ? -8.379 -2.131 13.069 1.00 71.31 81 PRO A O 1
ATOM 682 N N . MET A 1 82 ? -9.940 -0.928 11.995 1.00 75.50 82 MET A N 1
ATOM 683 C CA . MET A 1 82 ? -9.474 0.398 12.386 1.00 75.50 82 MET A CA 1
ATOM 684 C C . MET A 1 82 ? -10.338 0.929 13.529 1.00 75.50 82 MET A C 1
ATOM 686 O O . MET A 1 82 ? -11.535 0.646 13.618 1.00 75.50 82 MET A O 1
ATOM 690 N N . THR A 1 83 ? -9.758 1.753 14.398 1.00 77.62 83 THR A N 1
ATOM 691 C CA . THR A 1 83 ? -10.573 2.550 15.319 1.00 77.62 83 THR A CA 1
ATOM 692 C C . THR A 1 83 ? -11.334 3.632 14.542 1.00 77.62 83 THR A C 1
ATOM 694 O O . THR A 1 83 ? -10.884 4.093 13.493 1.00 77.62 83 THR A O 1
ATOM 697 N N . ARG A 1 84 ? -12.484 4.085 15.061 1.00 73.81 84 ARG A N 1
ATOM 698 C CA . ARG A 1 84 ? -13.284 5.156 14.423 1.00 73.81 84 ARG A CA 1
ATOM 699 C C . ARG A 1 84 ? -12.468 6.429 14.176 1.00 73.81 84 ARG A C 1
ATOM 701 O O . ARG A 1 84 ? -12.640 7.100 13.165 1.00 73.81 84 ARG A O 1
ATOM 708 N N . GLU A 1 85 ? -11.569 6.743 15.104 1.00 74.31 85 GLU A N 1
ATOM 709 C CA . GLU A 1 85 ? -10.695 7.916 15.049 1.00 74.31 85 GLU A CA 1
ATOM 710 C C . GLU A 1 85 ? -9.693 7.812 13.889 1.00 74.31 85 GLU A C 1
ATOM 712 O O . GLU A 1 85 ? -9.440 8.785 13.171 1.00 74.31 85 GLU A O 1
ATOM 717 N N . GLU A 1 86 ? -9.135 6.616 13.691 1.00 72.06 86 GLU A N 1
ATOM 718 C CA . GLU A 1 86 ? -8.203 6.325 12.607 1.00 72.06 86 GLU A CA 1
ATOM 719 C C . GLU A 1 86 ? -8.898 6.267 11.254 1.00 72.06 86 GLU A C 1
ATOM 721 O O . GLU A 1 86 ? -8.348 6.800 10.294 1.00 72.06 86 GLU A O 1
ATOM 726 N N . GLU A 1 87 ? -10.107 5.706 11.179 1.00 74.19 87 GLU A N 1
ATOM 727 C CA . GLU A 1 87 ? -10.913 5.684 9.957 1.00 74.19 87 GLU A CA 1
ATOM 728 C C . GLU A 1 87 ? -11.192 7.103 9.451 1.00 74.19 87 GLU A C 1
ATOM 730 O O . GLU A 1 87 ? -10.917 7.420 8.294 1.00 74.19 87 GLU A O 1
ATOM 735 N N . GLU A 1 88 ? -11.642 8.006 10.326 1.00 76.88 88 GLU A N 1
ATOM 736 C CA . GLU A 1 88 ? -11.869 9.402 9.950 1.00 76.88 88 GLU A CA 1
ATOM 737 C C . GLU A 1 88 ? -10.588 10.097 9.472 1.00 76.88 88 GLU A C 1
ATOM 739 O O . GLU A 1 88 ? -10.605 10.894 8.527 1.00 76.88 88 GLU A O 1
ATOM 744 N N . LEU A 1 89 ? -9.462 9.841 10.146 1.00 74.88 89 LEU A N 1
ATOM 745 C CA . LEU A 1 89 ? -8.170 10.399 9.760 1.00 74.88 89 LEU A CA 1
ATOM 746 C C . LEU A 1 89 ? -7.727 9.848 8.401 1.00 74.88 89 LEU A C 1
ATOM 748 O O . LEU A 1 89 ? -7.170 10.581 7.577 1.00 74.88 89 LEU A O 1
ATOM 752 N N . PHE A 1 90 ? -7.988 8.566 8.176 1.00 74.25 90 PHE A N 1
ATOM 753 C CA . PHE A 1 90 ? -7.685 7.848 6.958 1.00 74.25 90 PHE A CA 1
ATOM 754 C C . PHE A 1 90 ? -8.495 8.398 5.787 1.00 74.25 90 PHE A C 1
ATOM 756 O O . PHE A 1 90 ? -7.896 8.824 4.803 1.00 74.25 90 PHE A O 1
ATOM 763 N N . GLU A 1 91 ? -9.818 8.512 5.918 1.00 73.50 91 GLU A N 1
ATOM 764 C CA . GLU A 1 91 ? -10.695 9.086 4.893 1.00 73.50 91 GLU A CA 1
ATOM 765 C C . GLU A 1 91 ? -10.316 10.537 4.573 1.00 73.50 91 GLU A C 1
ATOM 767 O O . GLU A 1 91 ? -10.151 10.891 3.403 1.00 73.50 91 GLU A O 1
ATOM 772 N N . LYS A 1 92 ? -10.064 11.374 5.591 1.00 78.12 92 LYS A N 1
ATOM 773 C CA . LYS A 1 92 ? -9.591 12.759 5.390 1.00 78.12 92 LYS A CA 1
ATOM 774 C C . LYS A 1 92 ? -8.287 12.802 4.589 1.00 78.12 92 LYS A C 1
ATOM 776 O O . LYS A 1 92 ? -8.119 13.667 3.725 1.00 78.12 92 LYS A O 1
ATOM 781 N N . LYS A 1 93 ? -7.355 11.879 4.849 1.00 74.06 93 LYS A N 1
ATOM 782 C CA . LYS A 1 93 ? -6.091 11.777 4.103 1.00 74.06 93 LYS A CA 1
ATOM 783 C C . LYS A 1 93 ? -6.281 11.230 2.695 1.00 74.06 93 LYS A C 1
ATOM 785 O O . LYS A 1 93 ? -5.615 11.720 1.787 1.00 74.06 93 LYS A O 1
ATOM 790 N N . LEU A 1 94 ? -7.183 10.274 2.512 1.00 72.44 94 LEU A N 1
ATOM 791 C CA . LEU A 1 94 ? -7.505 9.666 1.225 1.00 72.44 94 LEU A CA 1
ATOM 792 C C . LEU A 1 94 ? -8.125 10.709 0.292 1.00 72.44 94 LEU A C 1
ATOM 794 O O . LEU A 1 94 ? -7.626 10.914 -0.810 1.00 72.44 94 LEU A O 1
ATOM 798 N N . ILE A 1 95 ? -9.110 11.467 0.787 1.00 72.06 95 ILE A N 1
ATOM 799 C CA . ILE A 1 95 ? -9.724 12.597 0.075 1.00 72.06 95 ILE A CA 1
ATOM 800 C C . ILE A 1 95 ? -8.668 13.655 -0.251 1.00 72.06 95 ILE A C 1
ATOM 802 O O . ILE A 1 95 ? -8.580 14.113 -1.388 1.00 72.06 95 ILE A O 1
ATOM 806 N N . LYS A 1 96 ? -7.823 14.031 0.718 1.00 71.25 96 LYS A N 1
ATOM 807 C CA . LYS A 1 96 ? -6.747 15.004 0.486 1.00 71.25 96 LYS A CA 1
ATOM 808 C C . LYS A 1 96 ? -5.775 14.529 -0.596 1.00 71.25 96 LYS A C 1
ATOM 810 O O . LYS A 1 96 ? -5.378 15.333 -1.435 1.00 71.25 96 LYS A O 1
ATOM 815 N N . ASN A 1 97 ? -5.385 13.254 -0.582 1.00 68.38 97 ASN A N 1
ATOM 816 C CA . ASN A 1 97 ? -4.511 12.686 -1.604 1.00 68.38 97 ASN A CA 1
ATOM 817 C C . ASN A 1 97 ? -5.200 12.704 -2.974 1.00 68.38 97 ASN A C 1
ATOM 819 O O . ASN A 1 97 ? -4.639 13.257 -3.913 1.00 68.38 97 ASN A O 1
ATOM 823 N N . TYR A 1 98 ? -6.451 12.237 -3.044 1.00 65.81 98 TYR A N 1
ATOM 824 C CA . TYR A 1 98 ? -7.261 12.203 -4.262 1.00 65.81 98 TYR A CA 1
ATOM 825 C C . TYR A 1 98 ? -7.437 13.592 -4.903 1.00 65.81 98 TYR A C 1
ATOM 827 O O . TYR A 1 98 ? -7.212 13.763 -6.104 1.00 65.81 98 TYR A O 1
ATOM 835 N N . VAL A 1 99 ? -7.761 14.613 -4.097 1.00 60.59 99 VAL A N 1
ATOM 836 C CA . VAL A 1 99 ? -7.878 16.013 -4.543 1.00 60.59 99 VAL A CA 1
ATOM 837 C C . VAL A 1 99 ? -6.533 16.550 -5.045 1.00 60.59 99 VAL A C 1
ATOM 839 O O . VAL A 1 99 ? -6.492 17.242 -6.061 1.00 60.59 99 VAL A O 1
ATOM 842 N N . ASN A 1 100 ? -5.416 16.200 -4.395 1.00 60.38 100 ASN A N 1
ATOM 843 C CA . ASN A 1 100 ? -4.081 16.587 -4.863 1.00 60.38 100 ASN A CA 1
ATOM 844 C C . ASN A 1 100 ? -3.706 15.922 -6.195 1.00 60.38 100 ASN A C 1
ATOM 846 O O . ASN A 1 100 ? -3.112 16.585 -7.044 1.00 60.38 100 ASN A O 1
ATOM 850 N N . THR A 1 101 ? -4.061 14.654 -6.414 1.00 55.22 101 THR A N 1
ATOM 851 C CA . THR A 1 101 ? -3.884 13.979 -7.714 1.00 55.22 101 THR A CA 1
ATOM 852 C C . THR A 1 101 ? -4.743 14.602 -8.814 1.00 55.22 101 THR A C 1
ATOM 854 O O . THR A 1 101 ? -4.258 14.748 -9.933 1.00 55.22 101 THR A O 1
ATOM 857 N N . PHE A 1 102 ? -5.967 15.052 -8.509 1.00 54.09 102 PHE A N 1
ATOM 858 C CA . PHE A 1 102 ? -6.829 15.751 -9.476 1.00 54.09 102 PHE A CA 1
ATOM 859 C C . PHE A 1 102 ? -6.308 17.147 -9.852 1.00 54.09 102 PHE A C 1
ATOM 861 O O . PHE A 1 102 ? -6.390 17.544 -11.013 1.00 54.09 102 PHE A O 1
ATOM 868 N N . ASN A 1 103 ? -5.738 17.884 -8.894 1.00 51.06 103 ASN A N 1
ATOM 869 C CA . ASN A 1 103 ? -5.169 19.215 -9.141 1.00 51.06 103 ASN A CA 1
ATOM 870 C C . ASN A 1 103 ? -3.746 19.159 -9.736 1.00 51.06 103 ASN A C 1
ATOM 872 O O . ASN A 1 103 ? -3.284 20.106 -10.373 1.00 51.06 103 ASN A O 1
ATOM 876 N N . GLY A 1 104 ? -3.030 18.054 -9.515 1.00 41.25 104 GLY A N 1
ATOM 877 C CA . GLY A 1 104 ? -1.641 17.839 -9.902 1.00 41.25 104 GLY A CA 1
ATOM 878 C C . GLY A 1 104 ? -1.498 17.008 -11.171 1.00 41.25 104 GLY A C 1
ATOM 879 O O . GLY A 1 104 ? -1.094 15.854 -11.110 1.00 41.25 104 GLY A O 1
ATOM 880 N N . ASN A 1 105 ? -1.769 17.631 -12.315 1.00 46.69 105 ASN A N 1
ATOM 881 C CA . ASN A 1 105 ? -1.340 17.253 -13.665 1.00 46.69 105 ASN A CA 1
ATOM 882 C C . ASN A 1 105 ? -0.162 16.235 -13.705 1.00 46.69 105 ASN A C 1
ATOM 884 O O . ASN A 1 105 ? 1.005 16.633 -13.668 1.00 46.69 105 ASN A O 1
ATOM 888 N N . LYS A 1 106 ? -0.431 14.920 -13.795 1.00 41.06 106 LYS A N 1
ATOM 889 C CA . LYS A 1 106 ? 0.590 13.898 -14.102 1.00 41.06 106 LYS A CA 1
ATOM 890 C C . LYS A 1 106 ? 0.056 12.834 -15.056 1.00 41.06 106 LYS A C 1
ATOM 892 O O . LYS A 1 106 ? -0.802 12.024 -14.727 1.00 41.06 106 LYS A O 1
ATOM 897 N N . LYS A 1 107 ? 0.651 12.853 -16.253 1.00 34.22 107 LYS A N 1
ATOM 898 C CA . LYS A 1 107 ? 0.596 11.844 -17.316 1.00 34.22 107 LYS A CA 1
ATOM 899 C C . LYS A 1 107 ? 0.551 10.426 -16.738 1.00 34.22 107 LYS A C 1
ATOM 901 O O . LYS A 1 107 ? 1.557 9.925 -16.238 1.00 34.22 107 LYS A O 1
ATOM 906 N N . CYS A 1 108 ? -0.600 9.776 -16.878 1.00 32.34 108 CYS A N 1
ATOM 907 C CA . CYS A 1 108 ? -0.744 8.338 -16.720 1.00 32.34 108 CYS A CA 1
ATOM 908 C C . CYS A 1 108 ? 0.165 7.635 -17.740 1.00 32.34 108 CYS A C 1
ATOM 910 O O . CYS A 1 108 ? -0.167 7.557 -18.921 1.00 32.34 108 CYS A O 1
ATOM 912 N N . TYR A 1 109 ? 1.301 7.087 -17.307 1.00 36.53 109 TYR A N 1
ATOM 913 C CA . TYR A 1 109 ? 2.001 6.058 -18.078 1.00 36.53 109 TYR A CA 1
ATOM 914 C C . TYR A 1 109 ? 1.358 4.703 -17.778 1.00 36.53 109 TYR A C 1
ATOM 916 O O . TYR A 1 109 ? 1.993 3.791 -17.256 1.00 36.53 109 TYR A O 1
ATOM 924 N N . PHE A 1 110 ? 0.074 4.569 -18.117 1.00 35.72 110 PHE A N 1
ATOM 925 C CA . PHE A 1 110 ? -0.587 3.272 -18.158 1.00 35.72 110 PHE A CA 1
ATOM 926 C C . PHE A 1 110 ? -0.081 2.559 -19.414 1.00 35.72 110 PHE A C 1
ATOM 928 O O . PHE A 1 110 ? -0.650 2.673 -20.503 1.00 35.72 110 PHE A O 1
ATOM 935 N N . LYS A 1 111 ? 1.062 1.874 -19.311 1.00 37.19 111 LYS A N 1
ATOM 936 C CA . LYS A 1 111 ? 1.514 0.995 -20.388 1.00 37.19 111 LYS A CA 1
ATOM 937 C C . LYS A 1 111 ? 0.617 -0.239 -20.357 1.00 37.19 111 LYS A C 1
ATOM 939 O O . LYS A 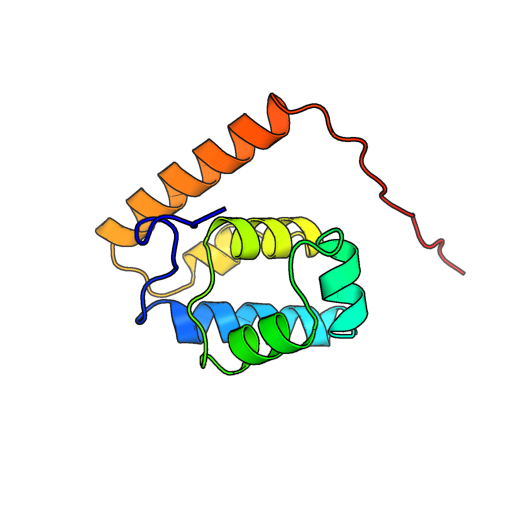1 111 ? 0.943 -1.225 -19.709 1.00 37.19 111 LYS A O 1
ATOM 944 N N . ARG A 1 112 ? -0.525 -0.139 -21.054 1.00 39.09 112 ARG A N 1
ATOM 945 C CA . ARG A 1 112 ? -1.364 -1.268 -21.474 1.00 39.09 112 ARG A CA 1
ATOM 946 C C . ARG A 1 112 ? -0.439 -2.389 -21.946 1.00 39.09 112 ARG A C 1
ATOM 948 O O . ARG A 1 112 ? 0.184 -2.255 -23.001 1.00 39.09 112 ARG A O 1
ATOM 955 N N . ARG A 1 113 ? -0.315 -3.473 -21.180 1.00 36.66 113 ARG A N 1
ATOM 956 C CA . ARG A 1 113 ? 0.118 -4.738 -21.768 1.00 36.66 113 ARG A CA 1
ATOM 957 C C . ARG A 1 113 ? -1.126 -5.371 -22.366 1.00 36.66 113 ARG A C 1
ATOM 959 O O . ARG A 1 113 ? -2.088 -5.639 -21.660 1.00 36.66 113 ARG A O 1
ATOM 966 N N . LYS A 1 114 ? -1.087 -5.437 -23.695 1.00 42.25 114 LYS A N 1
ATOM 967 C CA . LYS A 1 114 ? -2.037 -6.102 -24.572 1.00 42.25 114 LYS A CA 1
ATOM 968 C C . LYS A 1 114 ? -2.304 -7.528 -24.093 1.00 42.25 114 LYS A C 1
ATOM 970 O O . LYS A 1 114 ? -1.351 -8.227 -23.755 1.00 42.25 114 LYS A O 1
ATOM 975 N N . ASP A 1 115 ? -3.561 -7.935 -24.190 1.00 37.31 115 ASP A N 1
ATOM 976 C CA . ASP A 1 115 ? -3.945 -9.292 -24.559 1.00 37.31 115 ASP A CA 1
ATOM 977 C C . ASP A 1 115 ? -3.043 -9.824 -25.685 1.00 37.31 115 ASP A C 1
ATOM 979 O O . ASP A 1 115 ? -2.933 -9.194 -26.745 1.00 37.31 115 ASP A O 1
ATOM 983 N N . CYS A 1 116 ? -2.391 -10.959 -25.442 1.00 35.94 116 CYS A N 1
ATOM 984 C CA . CYS A 1 116 ? -2.037 -11.942 -26.462 1.00 35.94 116 CYS A CA 1
ATOM 985 C C . CYS A 1 116 ? -1.705 -13.273 -25.789 1.00 35.94 116 CYS A C 1
ATOM 987 O O . CYS A 1 116 ? -0.885 -13.250 -24.843 1.00 35.94 116 CYS A O 1
#

Sequence (116 aa):
MRTRKQELVSDDLKPFVCGIIKEYREKYNYSLEDLARALNYKKNRQTLHKYETGTLNIPYEIFFDIAEIFNISSDVIKDIPMTREEEELFEKKLIKNYVNTFNGNKKCYFKRRKDC

Radius of gyration: 14.35 Å; chains: 1; bounding box: 29×31×42 Å

Foldseek 3Di:
DDDDPVFWDDLLCQQVLLVVLVVLCVVVVPQLVNLCVLVVVPDDSVVNVCSNVSVDTDGLLSSLSSCVSSVPDVVSVVPRPDDPVVVVVSVVVNVVSVVCVVVDDDDPPPPDPDDD

pLDDT: mean 72.83, std 15.75, range [32.34, 88.06]

Organism: NCBI:txid408170